Protein AF-A0A8S4PQU3-F1 (afdb_monomer_lite)

pLDDT: mean 83.39, std 8.83, range [44.28, 93.56]

Structure (mmCIF, N/CA/C/O backbone):
data_AF-A0A8S4PQU3-F1
#
_entry.id   AF-A0A8S4PQU3-F1
#
loop_
_atom_site.group_PDB
_atom_site.id
_atom_site.type_symbol
_atom_site.label_atom_id
_atom_site.label_alt_id
_atom_site.label_comp_id
_atom_site.label_asym_id
_atom_site.label_entity_id
_atom_site.label_seq_id
_atom_site.pdbx_PDB_ins_code
_atom_site.Cartn_x
_atom_site.Cartn_y
_atom_site.Cartn_z
_atom_site.occupancy
_atom_site.B_iso_or_equiv
_atom_site.auth_seq_id
_atom_site.auth_comp_id
_atom_site.auth_asym_id
_atom_site.auth_atom_id
_atom_site.pdbx_PDB_model_num
ATOM 1 N N . ILE A 1 1 ? 3.746 -6.966 -20.954 1.00 61.03 1 ILE A N 1
ATOM 2 C CA . ILE A 1 1 ? 3.124 -6.180 -19.869 1.00 61.03 1 ILE A CA 1
ATOM 3 C C . ILE A 1 1 ? 2.939 -7.150 -18.723 1.00 61.03 1 ILE A C 1
ATOM 5 O O . ILE A 1 1 ? 2.212 -8.121 -18.902 1.00 61.03 1 ILE A O 1
ATOM 9 N N . THR A 1 2 ? 3.686 -6.958 -17.643 1.00 87.25 2 THR A N 1
ATOM 10 C CA . THR A 1 2 ? 3.533 -7.707 -16.390 1.00 87.25 2 THR A CA 1
ATOM 11 C C . THR A 1 2 ? 2.593 -6.915 -15.488 1.00 87.25 2 THR A C 1
ATOM 13 O O . THR A 1 2 ? 2.734 -5.696 -15.382 1.00 87.25 2 THR A O 1
ATOM 16 N N . LYS A 1 3 ? 1.590 -7.587 -14.922 1.00 90.88 3 LYS A N 1
ATOM 17 C CA . LYS A 1 3 ? 0.610 -6.996 -14.010 1.00 90.88 3 LYS A CA 1
ATOM 18 C C . LYS A 1 3 ? 0.485 -7.892 -12.782 1.00 90.88 3 LYS A C 1
ATOM 20 O O . LYS A 1 3 ? 0.396 -9.106 -12.971 1.00 90.88 3 LYS A O 1
ATOM 25 N N . ALA A 1 4 ? 0.453 -7.298 -11.596 1.00 90.81 4 ALA A N 1
ATOM 26 C CA . ALA A 1 4 ? 0.008 -7.956 -10.374 1.00 90.81 4 ALA A CA 1
ATOM 27 C C . ALA A 1 4 ? -1.290 -7.307 -9.884 1.00 90.81 4 ALA A C 1
ATOM 29 O O . ALA A 1 4 ? -1.485 -6.100 -10.031 1.00 90.81 4 ALA A O 1
ATOM 30 N N . ASP A 1 5 ? -2.173 -8.150 -9.366 1.00 91.94 5 ASP A N 1
ATOM 31 C CA . ASP A 1 5 ? -3.407 -7.780 -8.686 1.00 91.94 5 ASP A CA 1
ATOM 32 C C . ASP A 1 5 ? -3.378 -8.534 -7.353 1.00 91.94 5 ASP A C 1
ATOM 34 O O . ASP A 1 5 ? -3.477 -9.768 -7.347 1.00 91.94 5 ASP A O 1
ATOM 38 N N . VAL A 1 6 ? -3.176 -7.822 -6.247 1.00 88.12 6 VAL A N 1
ATOM 39 C CA . VAL A 1 6 ? -3.037 -8.415 -4.913 1.00 88.12 6 VAL A CA 1
ATOM 40 C C . VAL A 1 6 ? -4.149 -7.892 -4.022 1.00 88.12 6 VAL A C 1
ATOM 42 O O . VAL A 1 6 ? -4.281 -6.693 -3.808 1.00 88.12 6 VAL A O 1
ATOM 45 N N . THR A 1 7 ? -4.940 -8.807 -3.470 1.00 90.44 7 THR A N 1
ATOM 46 C CA . THR A 1 7 ? -5.934 -8.492 -2.443 1.00 90.44 7 THR A CA 1
ATOM 47 C C . THR A 1 7 ? -5.618 -9.311 -1.208 1.00 90.44 7 THR A C 1
ATOM 49 O O . THR A 1 7 ? -5.537 -10.540 -1.290 1.00 90.44 7 THR A O 1
ATOM 52 N N . THR A 1 8 ? -5.429 -8.639 -0.077 1.00 88.06 8 THR A N 1
ATOM 53 C CA . THR A 1 8 ? -5.198 -9.292 1.211 1.00 88.06 8 THR A CA 1
ATOM 54 C C . THR A 1 8 ? -6.241 -8.830 2.211 1.00 88.06 8 THR A C 1
ATOM 56 O O . THR A 1 8 ? -6.396 -7.634 2.425 1.00 88.06 8 THR A O 1
ATOM 59 N N . GLU A 1 9 ? -6.924 -9.787 2.832 1.00 85.88 9 GLU A N 1
ATOM 60 C CA . GLU A 1 9 ? -7.898 -9.544 3.894 1.00 85.88 9 GLU A CA 1
ATOM 61 C C . GLU A 1 9 ? -7.457 -10.292 5.151 1.00 85.88 9 GLU A C 1
ATOM 63 O O . GLU A 1 9 ? -7.080 -11.471 5.081 1.00 85.88 9 GLU A O 1
ATOM 68 N N . ALA A 1 10 ? -7.514 -9.625 6.300 1.00 80.19 10 ALA A N 1
ATOM 69 C CA . ALA A 1 10 ? -7.209 -10.223 7.590 1.00 80.19 10 ALA A CA 1
ATOM 70 C C . ALA A 1 10 ? -8.269 -9.839 8.638 1.00 80.19 10 ALA A C 1
ATOM 72 O O . ALA A 1 10 ? -8.780 -8.718 8.649 1.00 80.19 10 ALA A O 1
ATOM 73 N N . ALA A 1 11 ? -8.647 -10.819 9.465 1.00 80.88 11 ALA A N 1
ATOM 74 C CA . ALA A 1 11 ? -9.597 -10.633 10.559 1.00 80.88 11 ALA A CA 1
ATOM 75 C C . ALA A 1 11 ? -9.255 -11.564 11.735 1.00 80.88 11 ALA A C 1
ATOM 77 O O . ALA A 1 11 ? -9.865 -12.627 11.923 1.00 80.88 11 ALA A O 1
ATOM 78 N N . SER A 1 12 ? -8.264 -11.172 12.530 1.00 78.50 12 SER A N 1
ATOM 79 C CA . SER A 1 12 ? -7.829 -11.875 13.743 1.00 78.50 12 SER A CA 1
ATOM 80 C C . SER A 1 12 ? -7.828 -10.931 14.955 1.00 78.50 12 SER A C 1
ATOM 82 O O . SER A 1 12 ? -8.191 -9.767 14.870 1.00 78.50 12 SER A O 1
ATOM 84 N N . PRO A 1 13 ? -7.473 -11.396 16.166 1.00 77.56 13 PRO A N 1
ATOM 85 C CA . PRO A 1 13 ? -7.294 -10.489 17.302 1.00 77.56 13 PRO A CA 1
ATOM 86 C C . PRO A 1 13 ? -6.106 -9.525 17.142 1.00 77.56 13 PRO A C 1
ATOM 88 O O . PRO A 1 13 ? -6.052 -8.505 17.825 1.00 77.56 13 PRO A O 1
ATOM 91 N N . ILE A 1 14 ? -5.133 -9.903 16.313 1.00 83.44 14 ILE A N 1
ATOM 92 C CA . ILE A 1 14 ? -3.970 -9.115 15.911 1.00 83.44 14 ILE A CA 1
ATOM 93 C C . ILE A 1 14 ? -3.671 -9.537 14.477 1.00 83.44 14 ILE A C 1
ATOM 95 O O . ILE A 1 14 ? -3.414 -10.729 14.269 1.00 83.44 14 ILE A O 1
ATOM 99 N N . ASP A 1 15 ? -3.656 -8.598 13.537 1.00 81.88 15 ASP A N 1
ATOM 100 C CA . ASP A 1 15 ? -3.277 -8.877 12.155 1.00 81.88 15 ASP A CA 1
ATOM 101 C C . ASP A 1 15 ? -1.983 -8.167 11.758 1.00 81.88 15 ASP A C 1
ATOM 103 O O . ASP A 1 15 ? -1.637 -7.074 12.210 1.00 81.88 15 ASP A O 1
ATOM 107 N N . THR A 1 16 ? -1.215 -8.844 10.909 1.00 85.06 16 THR A N 1
ATOM 108 C CA . THR A 1 16 ? -0.032 -8.280 10.267 1.00 85.06 16 THR A CA 1
ATOM 109 C C . THR A 1 16 ? -0.051 -8.663 8.800 1.00 85.06 16 THR A C 1
ATOM 111 O O . THR A 1 16 ? -0.020 -9.851 8.472 1.00 85.06 16 THR A O 1
ATOM 114 N N . VAL A 1 17 ? -0.095 -7.663 7.925 1.00 84.94 17 VAL A N 1
ATOM 115 C CA . VAL A 1 17 ? -0.218 -7.838 6.477 1.00 84.94 17 VAL A CA 1
ATOM 116 C C . VAL A 1 17 ? 0.934 -7.128 5.776 1.00 84.94 17 VAL A C 1
ATOM 118 O O . VAL A 1 17 ? 1.182 -5.953 6.021 1.00 84.94 17 VAL A O 1
ATOM 121 N N . ALA A 1 18 ? 1.658 -7.845 4.918 1.00 87.12 18 ALA A N 1
ATOM 122 C CA . ALA A 1 18 ? 2.830 -7.323 4.212 1.00 87.12 18 ALA A CA 1
ATOM 123 C C . ALA A 1 18 ? 2.929 -7.923 2.797 1.00 87.12 18 ALA A C 1
ATOM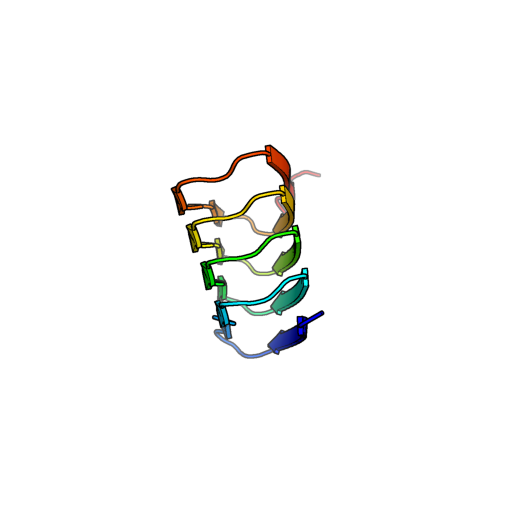 125 O O . ALA A 1 18 ? 3.743 -8.824 2.569 1.00 87.12 18 ALA A O 1
ATOM 126 N N . PRO A 1 19 ? 2.054 -7.515 1.857 1.00 82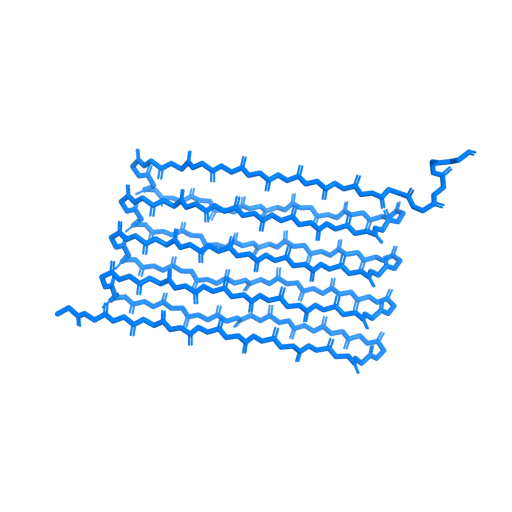.31 19 PRO A N 1
ATOM 127 C CA . PRO A 1 19 ? 2.186 -7.911 0.463 1.00 82.31 19 PRO A CA 1
ATOM 128 C C . PRO A 1 19 ? 3.461 -7.309 -0.136 1.00 82.31 19 PRO A C 1
ATOM 130 O O . PRO A 1 19 ? 3.978 -6.296 0.337 1.00 82.31 19 PRO A O 1
ATOM 133 N N . THR A 1 20 ? 3.988 -7.963 -1.167 1.00 86.31 20 THR A N 1
ATOM 134 C CA . THR A 1 20 ? 5.192 -7.504 -1.858 1.00 86.31 20 THR A CA 1
ATOM 135 C C . THR A 1 20 ? 5.031 -7.698 -3.350 1.00 86.31 20 THR A C 1
ATOM 137 O O . THR A 1 20 ? 4.845 -8.837 -3.787 1.00 86.31 20 THR A O 1
ATOM 140 N N . ASP A 1 21 ? 5.175 -6.619 -4.112 1.00 87.12 21 ASP A N 1
ATOM 141 C CA . ASP A 1 21 ? 5.239 -6.657 -5.567 1.00 87.12 21 ASP A CA 1
ATOM 142 C C . ASP A 1 21 ? 6.559 -6.060 -6.072 1.00 87.12 21 ASP A C 1
ATOM 144 O O . ASP A 1 21 ? 7.102 -5.088 -5.543 1.00 87.12 21 ASP A O 1
ATOM 148 N N . SER A 1 22 ? 7.145 -6.678 -7.099 1.00 88.31 22 SER A N 1
ATOM 149 C CA . SER A 1 22 ? 8.403 -6.198 -7.684 1.00 88.31 22 SER A CA 1
ATOM 150 C C . SER A 1 22 ? 8.525 -6.527 -9.168 1.00 88.31 22 SER A C 1
ATOM 152 O O . SER A 1 22 ? 7.969 -7.526 -9.630 1.00 88.31 22 SER A O 1
ATOM 154 N N . ASP A 1 23 ? 9.276 -5.711 -9.914 1.00 91.38 23 ASP A N 1
ATOM 155 C CA . ASP A 1 23 ? 9.595 -5.928 -11.336 1.00 91.38 23 ASP A CA 1
ATOM 156 C C . ASP A 1 23 ? 8.354 -6.023 -12.256 1.00 91.38 23 ASP A C 1
ATOM 158 O O . ASP A 1 23 ? 8.302 -6.792 -13.233 1.00 91.38 23 ASP A O 1
ATOM 162 N N . ILE A 1 24 ? 7.313 -5.237 -11.968 1.00 90.50 24 ILE A N 1
ATOM 163 C CA . ILE A 1 24 ? 6.058 -5.254 -12.729 1.00 90.50 24 ILE A CA 1
ATOM 164 C C . ILE A 1 24 ? 5.743 -3.928 -13.413 1.00 90.50 24 ILE A C 1
ATOM 166 O O . ILE A 1 24 ? 6.089 -2.838 -12.977 1.00 90.50 24 ILE A O 1
ATOM 170 N N . THR A 1 25 ? 5.036 -4.001 -14.543 1.00 93.31 25 THR A N 1
ATOM 171 C CA . THR A 1 25 ? 4.606 -2.784 -15.245 1.00 93.31 25 THR A CA 1
ATOM 172 C C . THR A 1 25 ? 3.463 -2.088 -14.503 1.00 93.31 25 THR A C 1
ATOM 174 O O . THR A 1 25 ? 3.414 -0.859 -14.482 1.00 93.31 25 THR A O 1
ATOM 177 N N . LYS A 1 26 ? 2.527 -2.859 -13.937 1.00 92.38 26 LYS A N 1
ATOM 178 C CA . LYS A 1 26 ? 1.373 -2.334 -13.198 1.00 92.38 26 LYS A CA 1
ATOM 179 C C . LYS A 1 26 ? 1.082 -3.177 -11.957 1.00 92.38 26 LYS A C 1
ATOM 181 O O . LYS A 1 26 ? 0.959 -4.391 -12.104 1.00 92.38 26 LYS A O 1
ATOM 186 N N . ALA A 1 27 ? 0.926 -2.531 -10.811 1.00 91.88 27 ALA A N 1
ATOM 187 C CA . ALA A 1 27 ? 0.470 -3.131 -9.560 1.00 91.88 27 ALA A CA 1
ATOM 188 C C . ALA A 1 27 ? -0.878 -2.530 -9.175 1.00 91.88 27 ALA A C 1
ATOM 190 O O . ALA A 1 27 ? -1.016 -1.308 -9.230 1.00 91.88 27 ALA A O 1
ATOM 191 N N . ASP A 1 28 ? -1.835 -3.377 -8.812 1.00 92.06 28 ASP A N 1
ATOM 192 C CA . ASP A 1 28 ? -3.077 -2.979 -8.152 1.00 92.0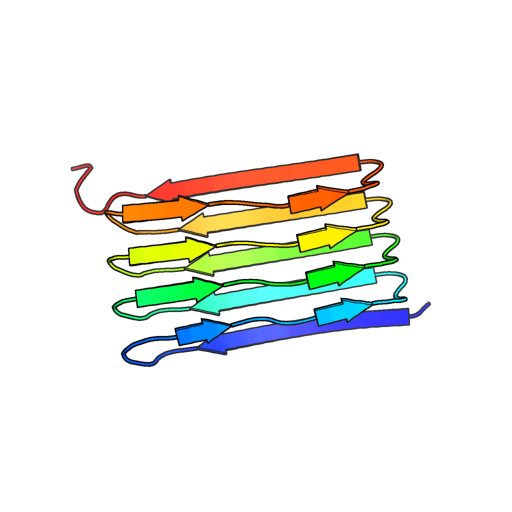6 28 ASP A CA 1
ATOM 193 C C . ASP A 1 28 ? -3.145 -3.748 -6.822 1.00 92.06 28 ASP A C 1
ATOM 195 O O . ASP A 1 28 ? -3.339 -4.967 -6.821 1.00 92.06 28 ASP A O 1
ATOM 199 N N . VAL A 1 29 ? -2.932 -3.058 -5.700 1.00 88.81 29 VAL A N 1
ATOM 200 C CA . VAL A 1 29 ? -2.833 -3.666 -4.364 1.00 88.81 29 VAL A CA 1
ATOM 201 C C . VAL A 1 29 ? -3.955 -3.147 -3.477 1.00 88.81 29 VAL A C 1
ATOM 203 O O . VAL A 1 29 ? -4.137 -1.942 -3.316 1.00 88.81 29 VAL A O 1
ATOM 206 N N . THR A 1 30 ? -4.700 -4.060 -2.865 1.00 89.31 30 THR A N 1
ATOM 207 C CA . THR A 1 30 ? -5.722 -3.748 -1.864 1.00 89.31 30 THR A CA 1
ATOM 208 C C . THR A 1 30 ? -5.462 -4.556 -0.604 1.00 89.31 30 THR A C 1
ATOM 210 O O . THR A 1 30 ? -5.353 -5.783 -0.653 1.00 89.31 30 THR A O 1
ATOM 213 N N . THR A 1 31 ? -5.356 -3.873 0.529 1.00 86.75 31 THR A N 1
ATOM 214 C CA . THR A 1 31 ? -5.201 -4.500 1.842 1.00 86.75 31 THR A CA 1
ATOM 215 C C . THR A 1 31 ? -6.317 -4.041 2.761 1.00 86.75 31 THR A C 1
ATOM 217 O O . THR A 1 31 ? -6.474 -2.842 2.960 1.00 86.75 31 THR A O 1
ATOM 220 N N . GLU A 1 32 ? -7.047 -4.989 3.339 1.00 85.50 32 GLU A N 1
ATOM 221 C CA . GLU A 1 32 ? -8.064 -4.730 4.355 1.00 85.50 32 GLU A CA 1
ATOM 222 C C . GLU A 1 32 ? -7.723 -5.494 5.641 1.00 85.50 32 GLU A C 1
ATOM 224 O O . GLU A 1 32 ? -7.475 -6.706 5.616 1.00 85.50 32 GLU A O 1
ATOM 229 N N . ALA A 1 33 ? -7.704 -4.791 6.771 1.00 83.38 33 ALA A N 1
ATOM 230 C CA . ALA A 1 33 ? -7.488 -5.377 8.090 1.00 83.38 33 ALA A CA 1
ATOM 231 C C . ALA A 1 33 ? -8.523 -4.848 9.092 1.00 83.38 33 ALA A C 1
ATOM 233 O O . ALA A 1 33 ? -8.849 -3.659 9.106 1.00 83.38 33 ALA A O 1
ATOM 234 N N . ALA A 1 34 ? -9.074 -5.754 9.900 1.00 83.31 34 ALA A N 1
ATOM 235 C CA . ALA A 1 34 ? -10.066 -5.412 10.913 1.00 83.31 34 ALA A CA 1
ATOM 236 C C . ALA A 1 34 ? -9.845 -6.223 12.196 1.00 83.31 34 ALA A C 1
ATOM 238 O O . ALA A 1 34 ? -10.509 -7.242 12.436 1.00 83.31 34 ALA A O 1
ATOM 239 N N . SER A 1 35 ? -8.942 -5.735 13.047 1.00 80.25 35 SER A N 1
ATOM 240 C CA . SER A 1 35 ? -8.618 -6.339 14.345 1.00 80.25 35 SER A CA 1
ATOM 241 C C . SER A 1 35 ? -8.727 -5.349 15.504 1.00 80.25 35 SER A C 1
ATOM 243 O O . SER A 1 35 ? -9.033 -4.179 15.342 1.00 80.25 35 SER A O 1
ATOM 245 N N . PRO A 1 36 ? -8.475 -5.793 16.743 1.00 81.56 36 PRO A N 1
ATOM 246 C CA . PRO A 1 36 ? -8.094 -4.918 17.849 1.00 81.56 36 PRO A CA 1
ATOM 247 C C . PRO A 1 36 ? -6.749 -4.185 17.670 1.00 81.56 36 PRO A C 1
ATOM 249 O O . PRO A 1 36 ? -6.539 -3.152 18.307 1.00 81.56 36 PRO A O 1
ATOM 252 N N . ILE A 1 37 ? -5.824 -4.759 16.896 1.00 82.38 37 ILE A N 1
ATOM 253 C CA 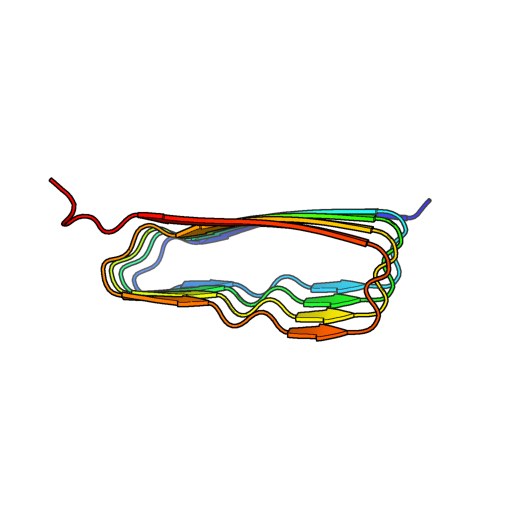. ILE A 1 37 ? -4.503 -4.202 16.581 1.00 82.38 37 ILE A CA 1
ATOM 254 C C . ILE A 1 37 ? -4.152 -4.644 15.161 1.00 82.38 37 ILE A C 1
ATOM 256 O O . ILE A 1 37 ? -4.026 -5.853 14.940 1.00 82.38 37 ILE A O 1
ATOM 260 N N . ASP A 1 38 ? -3.939 -3.698 14.250 1.00 83.50 38 ASP A N 1
ATOM 261 C CA . ASP A 1 38 ? -3.523 -3.997 12.878 1.00 83.50 38 ASP A CA 1
ATOM 262 C C . ASP A 1 38 ? -2.147 -3.401 12.565 1.00 83.50 38 ASP A C 1
ATOM 264 O O . ASP A 1 38 ? -1.783 -2.294 12.969 1.00 83.50 38 ASP A O 1
ATOM 268 N N . THR A 1 39 ? -1.336 -4.167 11.837 1.00 86.56 39 THR A N 1
ATOM 269 C CA . THR A 1 39 ? -0.081 -3.687 11.254 1.00 86.56 39 THR A CA 1
ATOM 270 C C . THR A 1 39 ? -0.040 -4.007 9.767 1.00 86.56 39 THR A C 1
ATOM 272 O O . THR A 1 39 ? -0.050 -5.173 9.378 1.00 86.56 39 THR A O 1
ATOM 275 N N . VAL A 1 40 ? 0.050 -2.983 8.925 1.00 84.81 40 VAL A N 1
ATOM 276 C CA . VAL A 1 40 ? 0.073 -3.119 7.465 1.00 84.81 40 VAL A CA 1
ATOM 277 C C . VAL A 1 40 ? 1.373 -2.532 6.918 1.00 84.81 40 VAL A C 1
ATOM 279 O O . VAL A 1 40 ? 1.682 -1.369 7.147 1.00 84.81 40 VAL A O 1
ATOM 282 N N . ALA A 1 41 ? 2.171 -3.336 6.220 1.00 87.19 41 ALA A N 1
ATOM 283 C CA . ALA A 1 41 ? 3.491 -2.953 5.719 1.00 87.19 41 ALA A CA 1
ATOM 284 C C . ALA A 1 41 ? 3.736 -3.505 4.302 1.00 87.19 41 ALA A C 1
ATOM 286 O O . ALA A 1 41 ? 4.533 -4.432 4.135 1.00 87.19 41 ALA A O 1
ATOM 287 N N . PRO A 1 42 ? 3.019 -2.999 3.281 1.00 83.56 42 PRO A N 1
ATOM 288 C CA . PRO A 1 42 ? 3.256 -3.379 1.895 1.00 83.56 42 PRO A CA 1
ATOM 289 C C . PRO A 1 42 ? 4.645 -2.917 1.440 1.00 83.56 42 PRO A C 1
ATOM 291 O O . PRO A 1 42 ? 5.208 -1.958 1.975 1.00 83.56 42 PRO A O 1
ATOM 294 N N . THR A 1 43 ? 5.222 -3.626 0.475 1.00 88.31 43 THR A N 1
ATOM 295 C CA . THR A 1 43 ? 6.512 -3.265 -0.121 1.00 88.31 43 THR A CA 1
ATOM 296 C C . THR A 1 43 ? 6.460 -3.400 -1.632 1.00 88.31 43 THR A C 1
ATOM 298 O O . THR A 1 43 ? 6.382 -4.519 -2.135 1.00 88.31 43 THR A O 1
ATOM 301 N N . ASP A 1 44 ? 6.590 -2.284 -2.339 1.00 87.56 44 ASP A N 1
ATOM 302 C CA . ASP A 1 44 ? 6.539 -2.247 -3.797 1.00 87.56 44 ASP A CA 1
ATOM 303 C C . ASP A 1 44 ? 7.853 -1.707 -4.374 1.00 87.56 44 ASP A C 1
ATOM 305 O O . ASP A 1 44 ? 8.442 -0.743 -3.877 1.00 87.56 44 ASP A O 1
ATOM 309 N N . SER A 1 45 ? 8.382 -2.352 -5.417 1.00 89.88 45 SER A N 1
ATOM 310 C CA . SER A 1 45 ? 9.655 -1.939 -6.030 1.00 89.88 45 SER A CA 1
ATOM 311 C C . SER A 1 45 ? 9.705 -2.130 -7.544 1.00 89.88 45 SER A C 1
ATOM 313 O O . SER A 1 45 ? 9.127 -3.071 -8.083 1.00 89.88 45 SER A O 1
ATOM 315 N N . ASP A 1 46 ? 10.414 -1.247 -8.250 1.00 93.56 46 ASP A N 1
ATOM 316 C CA . ASP A 1 46 ? 10.631 -1.347 -9.703 1.00 93.56 46 ASP A CA 1
ATOM 317 C C . ASP A 1 46 ? 9.314 -1.385 -10.512 1.00 93.56 46 ASP A C 1
ATOM 319 O O . ASP A 1 46 ? 9.119 -2.211 -11.415 1.00 93.56 46 ASP A O 1
ATOM 323 N N . ILE A 1 47 ? 8.377 -0.481 -10.190 1.00 90.69 47 ILE A N 1
ATOM 324 C CA . ILE A 1 47 ? 7.025 -0.456 -10.774 1.00 90.69 47 ILE A CA 1
ATOM 325 C C . ILE A 1 47 ? 6.791 0.793 -11.625 1.00 90.69 47 ILE A C 1
ATOM 327 O O . ILE A 1 47 ? 7.036 1.934 -11.238 1.00 90.69 47 ILE A O 1
ATOM 331 N N . THR A 1 48 ? 6.231 0.616 -12.825 1.00 93.06 48 THR A N 1
ATOM 332 C CA . THR A 1 48 ? 5.892 1.778 -13.671 1.00 93.06 48 THR A CA 1
ATOM 333 C C . THR A 1 48 ? 4.614 2.491 -13.211 1.00 93.06 48 THR A C 1
ATOM 335 O O . THR A 1 48 ? 4.552 3.722 -13.248 1.00 93.06 48 THR A O 1
ATOM 338 N N . LYS A 1 49 ? 3.574 1.748 -12.817 1.00 92.50 49 LYS A N 1
ATOM 339 C CA . LYS A 1 49 ? 2.344 2.302 -12.228 1.00 92.50 49 LYS A CA 1
ATOM 340 C C . LYS A 1 49 ? 1.870 1.439 -11.060 1.00 92.50 49 LYS A C 1
ATOM 342 O O . LYS A 1 49 ? 1.596 0.265 -11.286 1.00 92.50 49 LYS A O 1
ATOM 347 N N . ALA A 1 50 ? 1.734 2.018 -9.878 1.00 91.06 50 ALA A N 1
ATOM 348 C CA . ALA A 1 50 ? 1.164 1.365 -8.706 1.00 91.06 50 ALA A CA 1
ATOM 349 C C . ALA A 1 50 ? -0.133 2.073 -8.297 1.00 91.06 50 ALA A C 1
ATOM 351 O O . ALA A 1 50 ? -0.152 3.301 -8.221 1.00 91.06 50 ALA A O 1
ATOM 352 N N . ASP A 1 51 ? -1.191 1.299 -8.071 1.00 91.94 51 ASP A N 1
ATOM 353 C CA . ASP A 1 51 ? -2.461 1.747 -7.505 1.00 91.94 51 ASP A CA 1
ATOM 354 C C . ASP A 1 51 ? -2.648 0.979 -6.181 1.00 91.94 51 ASP A C 1
ATOM 356 O O . ASP A 1 51 ? -2.901 -0.227 -6.201 1.00 91.94 51 ASP A O 1
ATOM 360 N N . VAL A 1 52 ? -2.466 1.644 -5.037 1.00 88.31 52 VAL A N 1
ATOM 361 C CA . VAL A 1 52 ? -2.447 1.014 -3.703 1.00 88.31 52 VAL A CA 1
ATOM 362 C C . VAL A 1 52 ? -3.584 1.558 -2.847 1.00 88.31 52 VAL A C 1
ATOM 364 O O . VAL A 1 52 ? -3.774 2.767 -2.721 1.00 88.31 52 VAL A O 1
ATOM 367 N N . THR A 1 53 ? -4.348 0.662 -2.231 1.00 89.31 53 THR A N 1
ATOM 368 C CA . THR A 1 53 ? -5.411 0.992 -1.276 1.00 89.31 53 THR A CA 1
ATOM 369 C C . THR A 1 53 ? -5.220 0.177 -0.005 1.00 89.31 53 THR A C 1
ATOM 371 O O . THR A 1 53 ? -5.086 -1.046 -0.059 1.00 89.31 53 THR A O 1
ATOM 374 N N . THR A 1 54 ? -5.179 0.854 1.137 1.00 85.62 54 THR A N 1
ATOM 375 C CA . THR A 1 54 ? -5.081 0.223 2.455 1.00 85.62 54 THR A CA 1
ATOM 376 C C . THR A 1 54 ? -6.201 0.731 3.344 1.00 85.62 54 THR A C 1
ATOM 378 O O . THR A 1 54 ? -6.295 1.931 3.574 1.00 85.62 54 THR A O 1
ATOM 381 N N . GLU A 1 55 ? -7.000 -0.19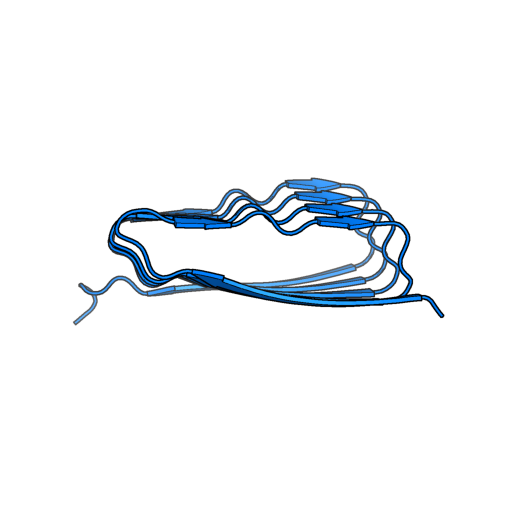2 3.862 1.00 84.56 55 GLU A N 1
ATOM 382 C CA . GLU A 1 55 ? -8.095 0.069 4.790 1.00 84.56 55 GLU A CA 1
ATOM 383 C C . GLU A 1 55 ? -7.801 -0.673 6.099 1.00 84.56 55 GLU A C 1
ATOM 385 O O . GLU A 1 55 ? -7.632 -1.897 6.106 1.00 84.56 55 GLU A O 1
ATOM 390 N N . ALA A 1 56 ? -7.727 0.056 7.208 1.00 80.62 56 ALA A N 1
ATOM 391 C CA . ALA A 1 56 ? -7.552 -0.520 8.536 1.00 80.62 56 ALA A CA 1
ATOM 392 C C . ALA A 1 56 ? -8.614 0.022 9.496 1.00 80.62 56 ALA A C 1
ATOM 394 O O . ALA A 1 56 ? -8.929 1.214 9.507 1.00 80.62 56 ALA A O 1
ATOM 395 N N . ALA A 1 57 ? -9.205 -0.869 10.287 1.00 80.38 57 ALA A N 1
ATOM 396 C CA . ALA A 1 57 ? -10.230 -0.507 11.252 1.00 80.38 57 ALA A CA 1
ATOM 397 C C . ALA A 1 57 ? -9.974 -1.203 12.586 1.00 80.38 57 ALA A C 1
ATOM 399 O O . ALA A 1 57 ? -10.606 -2.217 12.906 1.00 80.38 57 ALA A O 1
ATOM 400 N N . SER A 1 58 ? -9.094 -0.613 13.396 1.00 76.31 58 SER A N 1
ATOM 401 C CA . SER A 1 58 ? -8.832 -1.089 14.751 1.00 76.31 58 SER A CA 1
ATOM 402 C C . SER A 1 58 ? -8.830 0.025 15.800 1.00 76.31 58 SER A C 1
ATOM 404 O O . SER A 1 58 ? -8.968 1.199 15.499 1.00 76.31 58 SER A O 1
ATOM 406 N N . PRO A 1 59 ? -8.719 -0.306 17.093 1.00 78.19 59 PRO A N 1
ATOM 407 C CA . PRO A 1 59 ? -8.305 0.626 18.136 1.00 78.19 59 PRO A CA 1
ATOM 408 C C . PRO A 1 59 ? -6.848 1.123 18.024 1.00 78.19 59 PRO A C 1
ATOM 410 O O . PRO A 1 59 ? -6.510 2.141 18.634 1.00 78.19 59 PRO A O 1
ATOM 413 N N . ASN A 1 60 ? -5.968 0.397 17.335 1.00 80.81 60 ASN A N 1
ATOM 414 C CA . ASN A 1 60 ? -4.544 0.703 17.213 1.00 80.81 60 ASN A CA 1
ATOM 415 C C . ASN A 1 60 ? -3.997 0.234 15.858 1.00 80.81 60 ASN A C 1
ATOM 417 O O . ASN A 1 60 ? -3.660 -0.943 15.702 1.00 80.81 60 ASN A O 1
ATOM 421 N N . ASP A 1 61 ? -3.889 1.167 14.913 1.00 80.94 61 ASP A N 1
ATOM 422 C CA . ASP A 1 61 ? -3.403 0.886 13.563 1.00 80.94 61 ASP A CA 1
ATOM 423 C C . ASP A 1 61 ? -1.966 1.373 13.377 1.00 80.94 61 ASP A C 1
ATOM 425 O O . ASP A 1 61 ? -1.577 2.473 13.785 1.00 80.94 61 ASP A O 1
ATOM 429 N N . THR A 1 62 ? -1.152 0.544 12.728 1.00 85.44 62 THR A N 1
ATOM 430 C CA . THR A 1 62 ? 0.187 0.910 12.261 1.00 85.44 62 THR A CA 1
ATOM 431 C C . THR A 1 62 ? 0.323 0.589 10.778 1.00 85.44 62 THR A C 1
ATOM 433 O O . THR A 1 62 ? 0.284 -0.576 10.395 1.00 85.44 62 THR A O 1
ATOM 436 N N . VAL A 1 63 ? 0.537 1.602 9.939 1.00 82.94 63 VAL A N 1
ATOM 437 C CA . VAL A 1 63 ? 0.698 1.438 8.486 1.00 82.94 63 VAL A CA 1
ATOM 438 C C . VAL A 1 63 ? 2.057 1.994 8.052 1.00 82.94 63 VAL A C 1
ATOM 440 O O . VAL A 1 63 ? 2.373 3.165 8.271 1.00 82.94 63 VAL A O 1
ATOM 443 N N . VAL A 1 64 ? 2.898 1.133 7.480 1.00 86.44 64 VAL A N 1
ATOM 444 C CA . VAL A 1 64 ? 4.310 1.403 7.152 1.00 86.44 64 VAL A CA 1
ATOM 445 C C . VAL A 1 64 ? 4.618 0.895 5.735 1.00 86.44 64 VAL A C 1
ATOM 447 O O . VAL A 1 64 ? 5.333 -0.098 5.577 1.00 86.44 64 VAL A O 1
ATOM 450 N N . PRO A 1 65 ? 4.044 1.517 4.691 1.00 82.06 65 PRO A N 1
ATOM 451 C CA . PRO A 1 65 ? 4.328 1.139 3.315 1.00 82.06 65 PRO A CA 1
ATOM 452 C C . PRO A 1 65 ? 5.768 1.519 2.954 1.00 82.06 65 PRO A C 1
ATOM 454 O O . PRO A 1 65 ? 6.314 2.502 3.469 1.00 82.06 65 PRO A O 1
ATOM 457 N N . THR A 1 66 ? 6.395 0.713 2.103 1.00 87.56 66 THR A N 1
ATOM 458 C CA . THR A 1 66 ? 7.747 0.962 1.594 1.00 87.56 66 THR A CA 1
ATOM 459 C C . THR A 1 66 ? 7.761 0.856 0.079 1.00 87.56 66 THR A C 1
ATOM 461 O O . THR A 1 66 ? 7.702 -0.248 -0.455 1.00 87.56 66 THR A O 1
ATOM 464 N N . ASP A 1 67 ? 7.930 1.988 -0.595 1.00 86.81 67 ASP A N 1
ATOM 465 C CA . ASP A 1 67 ? 7.884 2.059 -2.051 1.00 86.81 67 ASP A CA 1
ATOM 466 C C . ASP A 1 67 ? 9.226 2.540 -2.612 1.00 86.81 67 ASP A C 1
ATOM 468 O O . ASP A 1 67 ? 9.865 3.460 -2.087 1.00 86.81 67 ASP A O 1
ATOM 472 N N . SER A 1 68 ? 9.703 1.904 -3.683 1.00 88.88 68 SER A N 1
ATOM 473 C CA . SER A 1 68 ? 10.975 2.257 -4.327 1.00 88.88 68 SER A CA 1
ATOM 474 C C . SER A 1 68 ? 10.927 2.131 -5.848 1.00 88.88 68 SER A C 1
ATOM 476 O O . SER A 1 68 ? 10.272 1.249 -6.393 1.00 88.88 68 SER A O 1
ATOM 478 N N . ASP A 1 69 ? 11.620 3.025 -6.557 1.00 93.25 69 ASP A N 1
ATOM 479 C CA . ASP A 1 69 ? 11.743 2.985 -8.023 1.00 93.25 69 ASP A CA 1
ATOM 480 C C . ASP A 1 69 ? 10.382 2.977 -8.757 1.00 93.25 69 ASP A C 1
ATOM 482 O O . ASP A 1 69 ? 10.162 2.266 -9.744 1.00 93.25 69 ASP A O 1
ATOM 486 N N . ILE A 1 70 ? 9.443 3.804 -8.278 1.00 90.00 70 ILE A N 1
ATOM 487 C CA . ILE A 1 70 ? 8.085 3.898 -8.825 1.00 90.00 70 ILE A CA 1
ATOM 488 C C . ILE A 1 70 ? 7.951 5.090 -9.783 1.00 90.00 70 ILE A C 1
ATOM 490 O O . ILE A 1 70 ? 8.169 6.251 -9.432 1.00 90.00 70 ILE A O 1
ATOM 494 N N . THR A 1 71 ? 7.512 4.861 -11.024 1.00 92.44 71 THR A N 1
ATOM 495 C CA . THR A 1 71 ? 7.307 5.991 -11.959 1.00 92.44 71 THR A CA 1
ATOM 496 C C . THR A 1 71 ? 6.019 6.769 -11.660 1.00 92.44 71 THR A C 1
ATOM 498 O O . THR A 1 71 ? 5.987 7.996 -11.800 1.00 92.44 71 THR A O 1
ATOM 501 N N . LYS A 1 72 ? 4.936 6.078 -11.292 1.00 91.81 72 LYS A N 1
ATOM 502 C CA . LYS A 1 72 ? 3.653 6.680 -10.900 1.00 91.81 72 LYS A CA 1
ATOM 503 C C . LYS A 1 72 ? 2.998 5.860 -9.798 1.00 91.81 72 LYS A C 1
ATOM 505 O O . LYS A 1 72 ? 2.819 4.663 -10.001 1.00 91.81 72 LYS A O 1
ATOM 510 N N . ALA A 1 73 ? 2.599 6.510 -8.717 1.00 89.81 73 ALA A N 1
ATOM 511 C CA . ALA A 1 73 ? 1.865 5.897 -7.621 1.00 89.81 73 ALA A CA 1
ATOM 512 C C . ALA A 1 73 ? 0.563 6.665 -7.355 1.00 89.81 73 ALA A C 1
ATOM 514 O O . ALA A 1 73 ? 0.588 7.892 -7.264 1.00 89.81 73 ALA A O 1
ATOM 515 N N . ASP A 1 74 ? -0.540 5.938 -7.227 1.00 91.25 74 ASP A N 1
ATOM 516 C CA . ASP A 1 74 ? -1.814 6.422 -6.702 1.00 91.25 74 ASP A CA 1
ATOM 517 C C . ASP A 1 74 ? -2.054 5.658 -5.381 1.00 91.25 74 ASP A C 1
ATOM 519 O O . ASP A 1 74 ? -2.332 4.460 -5.410 1.00 91.25 74 ASP A O 1
ATOM 523 N N . VAL A 1 75 ? -1.889 6.311 -4.225 1.00 86.38 75 VAL A N 1
ATOM 524 C CA . VAL A 1 75 ? -1.943 5.666 -2.896 1.00 86.38 75 VAL A CA 1
ATOM 525 C C . VAL A 1 75 ? -3.093 6.235 -2.076 1.00 86.38 75 VAL A C 1
ATOM 527 O O . VAL A 1 75 ? -3.206 7.448 -1.903 1.00 86.38 75 VAL A O 1
ATOM 530 N N . THR A 1 76 ? -3.939 5.356 -1.549 1.00 88.19 76 THR A N 1
ATOM 531 C CA . THR A 1 76 ? -5.018 5.697 -0.613 1.00 88.19 76 THR A CA 1
ATOM 532 C C . THR A 1 76 ? -4.850 4.889 0.667 1.00 88.19 76 THR A C 1
ATOM 534 O O . THR A 1 76 ? -4.636 3.676 0.624 1.00 88.19 76 THR A O 1
ATOM 537 N N . THR A 1 77 ? -4.904 5.559 1.812 1.00 83.12 77 THR A N 1
ATOM 538 C CA . THR A 1 77 ? -4.854 4.918 3.128 1.00 83.12 77 THR A CA 1
ATOM 539 C C . THR A 1 77 ? -5.953 5.483 4.007 1.00 83.12 77 THR A C 1
ATOM 541 O O . THR A 1 77 ? -5.938 6.671 4.320 1.00 83.12 77 THR A O 1
ATOM 544 N N . GLU A 1 78 ? -6.865 4.622 4.425 1.00 82.19 78 GLU A N 1
ATOM 545 C CA . GLU A 1 78 ? -7.947 4.944 5.344 1.00 82.19 78 GLU A CA 1
ATOM 546 C C . GLU A 1 78 ? -7.721 4.148 6.633 1.00 82.19 78 GLU A C 1
ATOM 548 O O . GLU A 1 78 ? -7.601 2.919 6.615 1.00 82.19 78 GLU A O 1
ATOM 553 N N . ALA A 1 79 ? -7.630 4.849 7.759 1.00 76.00 79 ALA A N 1
ATOM 554 C CA . ALA A 1 79 ? -7.521 4.240 9.078 1.00 76.00 79 ALA A CA 1
ATOM 555 C C . ALA A 1 79 ? -8.632 4.768 9.987 1.00 76.00 79 ALA A C 1
ATOM 557 O O . ALA A 1 79 ? -8.929 5.965 10.007 1.00 76.00 79 ALA A O 1
ATOM 558 N N . ALA A 1 80 ? -9.270 3.884 10.745 1.00 75.94 80 ALA A N 1
ATOM 559 C CA . ALA A 1 80 ? -10.348 4.249 11.654 1.00 75.94 80 ALA A CA 1
ATOM 560 C C . ALA A 1 80 ? -10.005 3.856 13.092 1.00 75.94 80 ALA A C 1
ATOM 562 O O . ALA A 1 80 ? -10.645 2.965 13.658 1.00 75.94 80 ALA A O 1
ATOM 563 N N . SER A 1 81 ? -9.028 4.545 13.699 1.00 71.75 81 SER A N 1
ATOM 564 C CA . SER A 1 81 ? -8.605 4.273 15.073 1.00 71.75 81 SER A CA 1
ATOM 565 C C . SER A 1 81 ? -8.492 5.519 15.970 1.00 71.75 81 SER A C 1
ATOM 567 O O . SER A 1 81 ? -8.326 6.659 15.529 1.00 71.75 81 SER A O 1
ATOM 569 N N . PRO A 1 82 ? -8.573 5.339 17.301 1.00 67.12 82 PRO A N 1
ATOM 570 C CA . PRO A 1 82 ? -8.171 6.356 18.263 1.00 67.12 82 PRO A CA 1
ATOM 571 C C . PRO A 1 82 ? -6.644 6.541 18.351 1.00 67.12 82 PRO A C 1
ATOM 573 O O . PRO A 1 82 ? -6.203 7.530 18.939 1.00 67.12 82 PRO A O 1
ATOM 576 N N . THR A 1 83 ? -5.831 5.612 17.832 1.00 72.06 83 THR A N 1
ATOM 577 C CA . THR A 1 83 ? -4.361 5.688 17.850 1.00 72.06 83 THR A CA 1
ATOM 578 C C . THR A 1 83 ? -3.740 5.1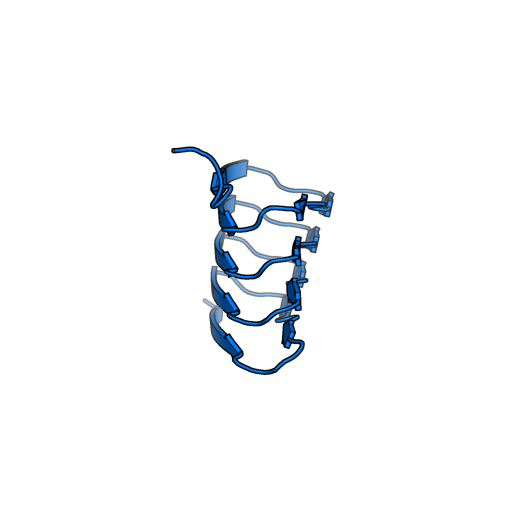62 16.553 1.00 72.06 83 THR A C 1
ATOM 580 O O . THR A 1 83 ? -3.361 3.996 16.479 1.00 72.06 83 THR A O 1
ATOM 583 N N . ASP A 1 84 ? -3.599 6.042 15.558 1.00 72.00 84 ASP A N 1
ATOM 584 C CA . ASP A 1 84 ? -2.977 5.717 14.269 1.00 72.00 84 ASP A CA 1
ATOM 585 C C . ASP A 1 84 ? -1.490 6.070 14.246 1.00 72.00 84 ASP A C 1
ATOM 587 O O . ASP A 1 84 ? -1.071 7.145 14.691 1.00 72.00 84 ASP A O 1
ATOM 591 N N . THR A 1 85 ? -0.683 5.180 13.673 1.00 80.88 85 THR A N 1
ATOM 592 C CA . THR A 1 85 ? 0.697 5.467 13.270 1.00 80.88 85 THR A CA 1
ATOM 593 C C . THR A 1 85 ? 0.865 5.204 11.783 1.00 80.88 85 THR A C 1
ATOM 595 O O . THR A 1 85 ? 0.798 4.062 11.341 1.00 80.88 85 THR A O 1
ATOM 598 N N . LEU A 1 86 ? 1.152 6.258 11.020 1.00 77.62 86 LEU A N 1
ATOM 599 C CA . LEU A 1 86 ? 1.435 6.179 9.588 1.00 77.62 86 LEU A CA 1
ATOM 600 C C . LEU A 1 86 ? 2.880 6.614 9.337 1.00 77.62 86 LEU A C 1
ATOM 602 O O . LEU A 1 86 ? 3.265 7.733 9.688 1.00 77.62 86 LEU A O 1
ATOM 606 N N . ALA A 1 87 ? 3.690 5.726 8.765 1.00 81.25 87 ALA A N 1
ATOM 607 C CA . ALA A 1 87 ? 5.113 5.965 8.524 1.00 81.25 87 ALA A CA 1
ATOM 608 C C . ALA A 1 87 ? 5.556 5.450 7.139 1.00 81.25 87 ALA A C 1
ATOM 610 O O . ALA A 1 87 ? 6.353 4.513 7.067 1.00 81.25 87 ALA A O 1
ATOM 611 N N . PRO A 1 88 ? 5.053 6.040 6.039 1.00 77.19 88 PRO A N 1
ATOM 612 C CA . PRO A 1 88 ? 5.478 5.671 4.693 1.00 77.19 88 PRO A CA 1
ATOM 613 C C . PRO A 1 88 ? 6.965 5.962 4.475 1.00 77.19 88 PRO A C 1
ATOM 615 O O . PRO A 1 88 ? 7.494 6.975 4.949 1.00 77.19 88 PRO A O 1
ATOM 618 N N . THR A 1 89 ? 7.639 5.071 3.752 1.00 83.50 89 THR A N 1
ATOM 619 C CA . THR A 1 89 ? 9.023 5.256 3.309 1.00 83.50 89 THR A CA 1
ATOM 620 C C . THR A 1 89 ? 9.094 5.133 1.795 1.00 83.50 89 THR A C 1
ATOM 622 O O . THR A 1 89 ? 9.078 4.029 1.262 1.00 83.50 89 THR A O 1
ATOM 625 N N . ASP A 1 90 ? 9.260 6.273 1.127 1.00 83.50 90 ASP A N 1
ATOM 626 C CA . ASP A 1 90 ? 9.283 6.344 -0.332 1.00 83.50 90 ASP A CA 1
ATOM 627 C C . ASP A 1 90 ? 10.674 6.738 -0.832 1.00 83.50 90 ASP A C 1
ATOM 629 O O . ASP A 1 90 ? 11.303 7.668 -0.314 1.00 83.50 90 ASP A O 1
ATOM 633 N N . SER A 1 91 ? 11.164 6.051 -1.862 1.00 83.62 91 SER A N 1
ATOM 634 C CA . SER A 1 91 ? 12.412 6.385 -2.556 1.00 83.62 91 SER A CA 1
ATOM 635 C C . SER A 1 91 ? 12.228 6.341 -4.071 1.00 83.62 91 SER A C 1
ATOM 637 O O . SER A 1 91 ? 11.529 5.493 -4.608 1.00 83.62 91 SER A O 1
ATOM 639 N N . ASP A 1 92 ? 12.836 7.296 -4.777 1.00 88.00 92 ASP A N 1
ATOM 640 C CA . ASP A 1 92 ? 12.855 7.340 -6.247 1.00 88.00 92 ASP A CA 1
ATOM 641 C C . ASP A 1 92 ? 11.469 7.287 -6.930 1.00 88.00 92 ASP A C 1
ATOM 643 O O . ASP A 1 92 ? 11.315 6.810 -8.056 1.00 88.00 92 ASP A O 1
ATOM 647 N N . ILE A 1 93 ? 10.451 7.871 -6.281 1.00 87.12 93 ILE A N 1
ATOM 648 C CA . ILE A 1 93 ? 9.123 8.041 -6.877 1.00 87.12 93 ILE A CA 1
ATOM 649 C C . ILE A 1 93 ? 9.086 9.279 -7.779 1.00 87.12 93 ILE A C 1
ATOM 651 O O . ILE A 1 93 ? 9.315 10.409 -7.341 1.00 87.12 93 ILE A O 1
ATOM 655 N N . THR A 1 94 ? 8.756 9.093 -9.060 1.00 90.94 94 THR A N 1
ATOM 656 C CA . THR A 1 94 ? 8.704 10.213 -10.021 1.00 90.94 94 THR A CA 1
ATOM 657 C C . THR A 1 94 ? 7.425 11.045 -9.882 1.00 90.94 94 THR A C 1
ATOM 659 O O . THR A 1 94 ? 7.467 12.269 -10.044 1.00 90.94 94 THR A O 1
ATOM 662 N N . LYS A 1 95 ? 6.278 10.402 -9.630 1.00 88.31 95 LYS A N 1
ATOM 663 C CA . LYS A 1 95 ? 4.982 11.054 -9.377 1.00 88.31 95 LYS A CA 1
ATOM 664 C C . LYS A 1 95 ? 4.160 10.230 -8.397 1.00 88.31 95 LYS A C 1
ATOM 666 O O . LYS A 1 95 ? 4.007 9.034 -8.621 1.00 88.31 95 LYS A O 1
ATOM 671 N N . ALA A 1 96 ? 3.593 10.892 -7.398 1.00 87.56 96 ALA A N 1
ATOM 672 C CA . ALA A 1 96 ? 2.690 10.280 -6.439 1.00 87.56 96 ALA A CA 1
ATOM 673 C C . ALA A 1 96 ? 1.474 11.179 -6.215 1.00 87.56 96 ALA A C 1
ATOM 675 O O . ALA A 1 96 ? 1.639 12.388 -6.026 1.00 87.56 96 ALA A O 1
ATOM 676 N N . ASP A 1 97 ? 0.294 10.573 -6.211 1.00 89.12 97 ASP A N 1
ATOM 677 C CA . ASP A 1 97 ? -0.927 11.137 -5.652 1.00 89.12 97 ASP A CA 1
ATOM 678 C C . ASP A 1 97 ? -1.260 10.318 -4.395 1.00 89.12 97 ASP A C 1
ATOM 680 O O . ASP A 1 97 ? -1.549 9.127 -4.483 1.00 89.12 97 ASP A O 1
ATOM 684 N N . VAL A 1 98 ? -1.153 10.940 -3.216 1.00 84.25 98 VAL A N 1
ATOM 685 C CA . VAL A 1 98 ? -1.329 10.272 -1.915 1.00 84.25 98 VAL A CA 1
ATOM 686 C C . VAL A 1 98 ? -2.514 10.886 -1.184 1.00 84.25 98 VAL A C 1
ATOM 688 O O . VAL A 1 98 ? -2.555 12.101 -0.975 1.00 84.25 98 VAL A O 1
ATOM 691 N N . THR A 1 99 ? -3.457 10.038 -0.786 1.00 86.12 99 THR A N 1
ATOM 692 C CA . THR A 1 99 ? -4.595 10.388 0.066 1.00 86.12 99 THR A CA 1
ATOM 693 C C . THR A 1 99 ? -4.514 9.583 1.352 1.00 86.12 99 THR A C 1
ATOM 695 O O . THR A 1 99 ? -4.249 8.381 1.333 1.00 86.12 99 THR A O 1
ATOM 698 N N . THR A 1 100 ? -4.701 10.259 2.478 1.00 80.12 100 THR A N 1
ATOM 699 C CA . THR A 1 100 ? -4.627 9.641 3.796 1.00 80.12 100 THR A CA 1
ATOM 700 C C . THR A 1 100 ? -5.704 10.236 4.676 1.00 80.12 100 THR A C 1
ATOM 702 O O . THR A 1 100 ? -5.673 11.437 4.950 1.00 80.12 100 THR A O 1
ATOM 705 N N . GLU A 1 101 ? -6.613 9.394 5.139 1.00 79.31 101 GLU A N 1
ATOM 706 C CA . GLU A 1 101 ? -7.705 9.777 6.022 1.00 79.31 101 GLU A CA 1
ATOM 707 C C . GLU A 1 101 ? -7.626 8.945 7.304 1.00 79.31 101 GLU A C 1
ATOM 709 O O . GLU A 1 101 ? -7.402 7.734 7.286 1.00 79.31 101 GLU A O 1
ATOM 714 N N . ALA A 1 102 ? -7.780 9.626 8.435 1.00 71.56 102 ALA A N 1
ATOM 715 C CA . ALA A 1 102 ? -7.785 9.020 9.757 1.00 71.56 102 ALA A CA 1
ATOM 716 C C . ALA A 1 102 ? -9.061 9.455 10.480 1.00 71.56 102 ALA A C 1
ATOM 718 O O . ALA A 1 102 ? -9.250 10.645 10.754 1.00 71.56 102 ALA A O 1
ATOM 719 N N . ALA A 1 103 ? -9.950 8.510 10.772 1.00 68.94 103 ALA A N 1
ATOM 720 C CA . ALA A 1 103 ? -11.200 8.765 11.473 1.00 68.94 103 ALA A CA 1
ATOM 721 C C . ALA A 1 103 ? -11.092 8.297 12.925 1.00 68.94 103 ALA A C 1
ATOM 723 O O . ALA A 1 103 ? -11.096 7.103 13.218 1.00 68.94 103 ALA A O 1
ATOM 724 N N . SER A 1 104 ? -11.068 9.243 13.864 1.00 62.97 104 SER A N 1
ATOM 725 C CA . SER A 1 104 ? -11.118 8.887 15.278 1.00 62.97 104 SER A CA 1
ATOM 726 C C . SER A 1 104 ? -12.566 8.572 15.679 1.00 62.97 104 SER A C 1
ATOM 728 O O . SER A 1 104 ? -13.437 9.429 15.514 1.00 62.97 104 SER A O 1
ATOM 730 N N . PRO A 1 105 ? -12.872 7.404 16.280 1.00 58.47 105 PRO A N 1
ATOM 731 C CA . PRO A 1 105 ? -14.244 7.036 16.664 1.00 58.47 105 PRO A CA 1
ATOM 732 C C . PRO A 1 105 ? -14.843 7.930 17.768 1.00 58.47 105 PRO A C 1
ATOM 734 O O . PRO A 1 105 ? -15.980 7.725 18.189 1.00 58.47 105 PRO A O 1
ATOM 737 N N . ASN A 1 106 ? -14.077 8.912 18.250 1.00 56.59 106 ASN A N 1
ATOM 738 C CA . ASN A 1 106 ? -14.451 9.859 19.290 1.00 56.59 106 ASN A CA 1
ATOM 739 C C . ASN A 1 106 ? -14.796 11.269 18.769 1.00 56.59 106 ASN A C 1
ATOM 741 O O . ASN A 1 106 ? -15.142 12.122 19.588 1.00 56.59 106 ASN A O 1
ATOM 745 N N . ASP A 1 107 ? -14.736 11.517 17.456 1.00 51.72 107 ASP A N 1
ATOM 746 C CA . ASP A 1 107 ? -15.212 12.761 16.837 1.00 51.72 107 ASP A CA 1
ATOM 747 C C . ASP A 1 107 ? -16.745 12.718 16.677 1.00 51.72 107 ASP A C 1
ATOM 749 O O . ASP A 1 107 ? -17.287 12.427 15.610 1.00 51.72 107 ASP A O 1
ATOM 753 N N . THR A 1 108 ? -17.493 12.936 17.764 1.00 44.28 108 THR A N 1
ATOM 754 C CA . THR A 1 108 ? -18.956 13.164 17.726 1.00 44.28 108 THR A CA 1
ATOM 755 C C . THR A 1 108 ? -19.409 14.130 18.812 1.00 44.28 108 THR A C 1
ATOM 757 O O . THR A 1 108 ? -18.941 14.001 19.966 1.00 44.28 108 THR A O 1
#

Sequence (108 aa):
ITKADVTTEAASPIDTVAPTDSDITKADVTTEAASPIDTVAPTDSDITKADVTTEAASPNDTVVPTDSDITKADVTTEAASPTDTLAPTDSDITKADVTTEAASPNDT

Organism: Owenia fusiformis (NCBI:txid6347)

Foldseek 3Di:
DFEDEEEEEDEDQEEEEEAEEEDGAEYEYEYEYEHQEYEYEYEYEQYAEYEYEYEYEHQYYEYEYEYENYAEYEEEYEYEHLHYHYHYHYYNYNYYDYYYYYHYPPPD

Radius of gyration: 13.73 Å; chains: 1; bounding box: 32×25×39 Å

Secondary structure (DSSP, 8-state):
--EEEEEEEE-SSSEEE--EEES-SEEEEEEEE-SSSEEE--EEES-SEEEEEEEE-SSSEEE--EEES-S-EEEEEEE--SSEEE--EEES-S-EEEEEEE--TT--